Protein AF-A0A0A9XP15-F1 (afdb_monomer_lite)

Secondary structure (DSSP, 8-state):
-----TTSPP--THHHHHHHHHTS---GGGGSTTSPPPPPPPTT--TTTTT---HHHHHHHHHHHHH-HHHHHHHTSS---SSSHHHHHHHHHHH--------SSSS--------------------PPP-

pLDDT: mean 70.93, std 23.28, range [34.94, 97.62]

Sequence (131 aa):
MAEILVSRKYVQPQWIFDSFNERFQLPLEYYAPGKKLPPHLSPFVDDYATGYIPEQRKQIEQWAQKMAPHLVALSRGGVVAGSAEDAAREERRKGLGTYDVDLSESYSELSDGDGNQDTKPWTSKSRAKGR

Radius of gyration: 23.42 Å; chains: 1; bounding box: 58×63×43 Å

Foldseek 3Di:
DDDDDPVDQDFDPVQVVQCVLLVHRDDRVCGGPPHDHDDDDDSPDDCVVVVHDDPVNVVSLVCCVVPPVVCNVVVVDDDDDDDPPVVVVVVVVVPDDDPPPPPPPDDPPDDDDDDDDDDDDDDDDDDDDDD

Organism: Lygus hesperus (NCBI:txid30085)

InterPro domains:
  IPR010613 Pescadillo [PTHR12221] (5-90)
  IPR036420 BRCT domain superfamily [G3DSA:3.40.50.10190] (2-24)
  IPR036420 BRCT domain superfamily [SSF52113] (6-34)

Structure (mmCIF, N/CA/C/O backbone):
data_AF-A0A0A9XP15-F1
#
_entry.id   AF-A0A0A9XP15-F1
#
loop_
_atom_site.group_PDB
_atom_site.id
_atom_site.type_symbol
_atom_site.label_atom_id
_atom_site.label_alt_id
_atom_site.label_comp_id
_atom_site.label_asym_id
_atom_site.label_entity_id
_atom_site.label_seq_id
_atom_site.pdbx_PDB_ins_code
_atom_site.Cartn_x
_atom_site.Cartn_y
_atom_site.Cartn_z
_atom_site.occupancy
_atom_site.B_iso_or_equiv
_atom_site.auth_seq_id
_atom_site.auth_comp_id
_atom_site.auth_asym_id
_atom_site.auth_atom_id
_atom_site.pdbx_PDB_model_num
ATOM 1 N N . MET A 1 1 ? -24.821 11.989 9.286 1.00 50.03 1 MET A N 1
ATOM 2 C CA . MET A 1 1 ? -23.373 11.844 9.547 1.00 50.03 1 MET A CA 1
ATOM 3 C C . MET A 1 1 ? -23.086 10.357 9.548 1.00 50.03 1 MET A C 1
ATOM 5 O O . MET A 1 1 ? -23.782 9.652 10.262 1.00 50.03 1 MET A O 1
ATOM 9 N N . ALA A 1 2 ? -22.189 9.866 8.691 1.00 68.50 2 ALA A N 1
ATOM 10 C CA . ALA A 1 2 ? -21.847 8.446 8.691 1.00 68.50 2 ALA A CA 1
ATOM 11 C C . ALA A 1 2 ? -21.122 8.106 10.001 1.00 68.50 2 ALA A C 1
ATOM 13 O O . ALA A 1 2 ? -20.181 8.803 10.381 1.00 68.50 2 ALA A O 1
ATOM 14 N N . GLU A 1 3 ? -21.582 7.074 10.701 1.00 79.31 3 GLU A N 1
ATOM 15 C CA . GLU A 1 3 ? -20.952 6.601 11.928 1.00 79.31 3 GLU A CA 1
ATOM 16 C C . GLU A 1 3 ? -19.651 5.864 11.574 1.00 79.31 3 GLU A C 1
ATOM 18 O O . GLU A 1 3 ? -19.654 4.876 10.836 1.00 79.31 3 GLU A O 1
ATOM 23 N N . ILE A 1 4 ? -18.517 6.383 12.051 1.00 80.12 4 ILE A N 1
ATOM 24 C CA . ILE A 1 4 ? -17.213 5.737 11.883 1.00 80.12 4 ILE A CA 1
ATOM 25 C C . ILE A 1 4 ? -17.102 4.641 12.944 1.00 80.12 4 ILE A C 1
ATOM 27 O O . ILE A 1 4 ? -16.948 4.919 14.132 1.00 80.12 4 ILE A O 1
ATOM 31 N N . LEU A 1 5 ? -17.164 3.385 12.508 1.00 88.56 5 LEU A N 1
ATOM 32 C CA . LEU A 1 5 ? -17.018 2.224 13.378 1.00 88.56 5 LEU A CA 1
ATOM 33 C C . LEU A 1 5 ? -15.533 2.004 13.687 1.00 88.56 5 LEU A C 1
ATOM 35 O O . LEU A 1 5 ? -14.761 1.630 12.807 1.00 88.56 5 LEU A O 1
ATOM 39 N N . VAL A 1 6 ? -15.134 2.193 14.947 1.00 86.12 6 VAL A N 1
ATOM 40 C CA . VAL A 1 6 ? -13.727 2.123 15.402 1.00 86.12 6 VAL A CA 1
ATOM 41 C C . VAL A 1 6 ? -13.079 0.754 15.143 1.00 86.12 6 VAL A C 1
ATOM 43 O O . VAL A 1 6 ? -11.871 0.664 14.934 1.00 86.12 6 VAL A O 1
ATOM 46 N N . SER A 1 7 ? -13.876 -0.317 15.102 1.00 92.81 7 SER A N 1
ATOM 47 C CA . SER A 1 7 ? -13.408 -1.675 14.798 1.00 92.81 7 SER A CA 1
ATOM 48 C C . SER A 1 7 ? -13.037 -1.891 13.326 1.00 92.81 7 SER A C 1
ATOM 50 O O . SER A 1 7 ? -12.419 -2.904 12.999 1.00 92.81 7 SER A O 1
ATOM 52 N N . ARG A 1 8 ? -13.397 -0.967 12.426 1.00 92.50 8 ARG A N 1
ATOM 53 C CA . ARG A 1 8 ? -13.147 -1.086 10.986 1.00 92.50 8 ARG A CA 1
ATOM 54 C C . ARG A 1 8 ? -11.984 -0.204 10.553 1.00 92.50 8 ARG A C 1
ATOM 56 O O . ARG A 1 8 ? -11.835 0.939 10.981 1.00 92.50 8 ARG A O 1
ATOM 63 N N . LYS A 1 9 ? -11.176 -0.726 9.633 1.00 92.94 9 LYS A N 1
ATOM 64 C CA . LYS A 1 9 ? -10.191 0.067 8.897 1.00 92.94 9 LYS A CA 1
ATOM 65 C C . LYS A 1 9 ? -10.844 0.565 7.616 1.00 92.94 9 LYS A C 1
ATOM 67 O O . LYS A 1 9 ? -11.288 -0.229 6.794 1.00 92.94 9 LYS A O 1
ATOM 72 N N . TYR A 1 10 ? -10.916 1.881 7.473 1.00 94.44 10 TYR A N 1
ATOM 73 C CA . TYR A 1 10 ? -11.427 2.525 6.272 1.00 94.44 10 TYR A CA 1
ATOM 74 C C . TYR A 1 10 ? -10.259 2.855 5.351 1.00 94.44 10 TYR A C 1
ATOM 76 O O . TYR A 1 10 ? -9.254 3.409 5.797 1.00 94.44 10 TYR A O 1
ATOM 84 N N . VAL A 1 11 ? -10.409 2.525 4.074 1.00 96.88 11 VAL A N 1
ATOM 85 C CA . VAL A 1 11 ? -9.419 2.786 3.029 1.00 96.88 11 VAL A CA 1
ATOM 86 C C . VAL A 1 11 ? -10.093 3.357 1.794 1.00 96.88 11 VAL A C 1
ATOM 88 O O . VAL A 1 11 ? -11.280 3.138 1.553 1.00 96.88 11 VAL A O 1
ATOM 91 N N . GLN A 1 12 ? -9.324 4.093 1.006 1.00 96.81 12 GLN A N 1
ATOM 92 C CA . GLN A 1 12 ? -9.727 4.558 -0.312 1.00 96.81 12 GLN A CA 1
ATOM 93 C C . GLN A 1 12 ? -9.600 3.415 -1.342 1.00 96.81 12 GLN A C 1
ATOM 95 O O . GLN A 1 12 ? -8.692 2.589 -1.208 1.00 96.81 12 GLN A O 1
ATOM 100 N N . PRO A 1 13 ? -10.446 3.366 -2.396 1.00 97.12 13 PRO A N 1
ATOM 101 C CA . PRO A 1 13 ? -10.470 2.257 -3.361 1.00 97.12 13 PRO A CA 1
ATOM 102 C C . PRO A 1 13 ? -9.125 1.944 -4.027 1.00 97.12 13 PRO A C 1
ATOM 104 O O . PRO A 1 13 ? -8.861 0.793 -4.361 1.00 97.12 13 PRO A O 1
ATOM 107 N N . GLN A 1 14 ? -8.252 2.946 -4.179 1.00 96.94 14 GLN A N 1
ATOM 108 C CA . GLN A 1 14 ? -6.923 2.771 -4.766 1.00 96.94 14 GLN A CA 1
ATOM 109 C C . GLN A 1 14 ? -6.077 1.720 -4.030 1.00 96.94 14 GLN A C 1
ATOM 111 O O . GLN A 1 14 ? -5.328 0.994 -4.674 1.00 96.94 14 GLN A O 1
ATOM 116 N N . TRP A 1 15 ? -6.238 1.574 -2.709 1.00 97.62 15 TRP A N 1
ATOM 117 C CA . TRP A 1 15 ? -5.486 0.584 -1.930 1.00 97.62 15 TRP A CA 1
ATOM 118 C C . TRP A 1 15 ? -5.658 -0.842 -2.460 1.00 97.62 15 TRP A C 1
ATOM 120 O O . TRP A 1 15 ? -4.714 -1.630 -2.430 1.00 97.62 15 TRP A O 1
ATOM 130 N N . ILE A 1 16 ? -6.857 -1.159 -2.960 1.00 96.69 16 ILE A N 1
ATOM 131 C CA . ILE A 1 16 ? -7.192 -2.479 -3.496 1.00 96.69 16 ILE A CA 1
ATOM 132 C C . ILE A 1 16 ? -6.364 -2.746 -4.753 1.00 96.69 16 ILE A C 1
ATOM 134 O O . ILE A 1 16 ? -5.698 -3.774 -4.840 1.00 96.69 16 ILE A O 1
ATOM 138 N N . PHE A 1 17 ? -6.379 -1.811 -5.704 1.00 96.00 17 PHE A N 1
ATOM 139 C CA . PHE A 1 17 ? -5.683 -1.965 -6.981 1.00 96.00 17 PHE A CA 1
ATOM 140 C C . PHE A 1 17 ? -4.167 -1.941 -6.813 1.00 96.00 17 PHE A C 1
ATOM 142 O O . PHE A 1 17 ? -3.485 -2.789 -7.379 1.00 96.00 17 PHE A O 1
ATOM 149 N N . ASP A 1 18 ? -3.646 -1.031 -5.990 1.00 96.25 18 ASP A N 1
ATOM 150 C CA . ASP A 1 18 ? -2.210 -0.961 -5.725 1.00 96.25 18 ASP A CA 1
ATOM 151 C C . ASP A 1 18 ? -1.734 -2.258 -5.050 1.00 96.25 18 ASP A C 1
ATOM 153 O O . ASP A 1 18 ? -0.792 -2.885 -5.519 1.00 96.25 18 ASP A O 1
ATOM 157 N N . SER A 1 19 ? -2.428 -2.738 -4.011 1.00 9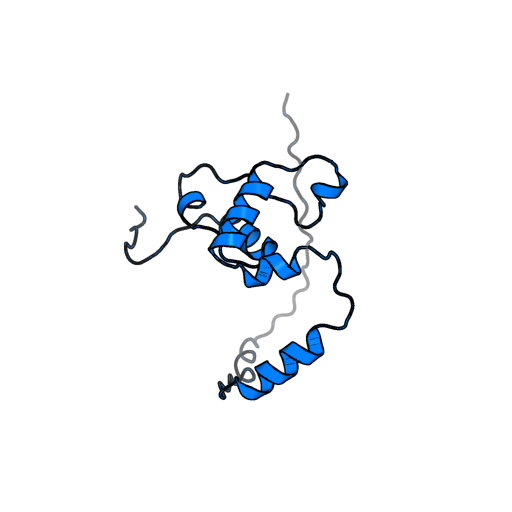6.06 19 SER A N 1
ATOM 158 C CA . SER A 1 19 ? -2.048 -3.993 -3.336 1.00 96.06 19 SER A CA 1
ATOM 159 C C . SER A 1 19 ? -2.150 -5.209 -4.260 1.00 96.06 19 SER A C 1
ATOM 161 O O . SER A 1 19 ? -1.329 -6.124 -4.186 1.00 96.06 19 SER A O 1
ATOM 163 N N . PHE A 1 20 ? -3.149 -5.228 -5.146 1.00 95.44 20 PHE A N 1
ATOM 164 C CA . PHE A 1 20 ? -3.305 -6.293 -6.132 1.00 95.44 20 PHE A CA 1
ATOM 165 C C . PHE A 1 20 ? -2.146 -6.313 -7.135 1.00 95.44 20 PHE A C 1
ATOM 167 O O . PHE A 1 20 ? -1.568 -7.373 -7.374 1.00 95.44 20 PHE A O 1
ATOM 174 N N . ASN A 1 21 ? -1.764 -5.149 -7.666 1.00 93.12 21 ASN A N 1
ATOM 175 C CA . ASN A 1 21 ? -0.656 -5.021 -8.613 1.00 93.12 21 ASN A CA 1
ATOM 176 C C . ASN A 1 21 ? 0.671 -5.495 -8.006 1.00 93.12 21 ASN A C 1
ATOM 178 O O . ASN A 1 21 ? 1.447 -6.179 -8.671 1.00 93.12 21 ASN A O 1
ATOM 182 N N . GLU A 1 22 ? 0.897 -5.193 -6.727 1.00 93.25 22 GLU A N 1
ATOM 183 C CA . GLU A 1 22 ? 2.118 -5.581 -6.014 1.00 93.25 22 GLU A CA 1
ATOM 184 C C . GLU A 1 22 ? 2.084 -7.003 -5.450 1.00 93.25 22 GLU A C 1
ATOM 186 O O . GLU A 1 22 ? 3.110 -7.532 -5.023 1.00 93.25 22 GLU A O 1
ATOM 191 N N . ARG A 1 23 ? 0.911 -7.648 -5.464 1.00 92.69 23 ARG A N 1
ATOM 192 C CA . ARG A 1 23 ? 0.674 -8.998 -4.929 1.00 92.69 23 ARG A CA 1
ATOM 193 C C . ARG A 1 23 ? 0.900 -9.114 -3.414 1.00 92.69 23 ARG A C 1
ATOM 195 O O . ARG A 1 23 ? 1.050 -10.223 -2.905 1.00 92.69 23 ARG A O 1
ATOM 202 N N . PHE A 1 24 ? 0.878 -7.998 -2.678 1.00 95.19 24 PHE A N 1
ATOM 203 C CA . PHE A 1 24 ? 0.888 -7.973 -1.211 1.00 95.19 24 PHE A CA 1
ATOM 204 C C . PHE A 1 24 ? 0.103 -6.786 -0.647 1.00 95.19 24 PHE A C 1
ATOM 206 O O . PHE A 1 24 ? -0.144 -5.797 -1.330 1.00 95.19 24 PHE A O 1
ATOM 213 N N . GLN A 1 25 ? -0.295 -6.881 0.623 1.00 96.56 25 GLN A N 1
ATOM 214 C CA . GLN A 1 25 ? -1.053 -5.825 1.298 1.00 96.56 25 GLN A CA 1
ATOM 215 C C . GLN A 1 25 ? -0.159 -4.621 1.613 1.00 96.56 25 GLN A C 1
ATOM 217 O O . GLN A 1 25 ? 0.746 -4.712 2.447 1.00 96.56 25 GLN A O 1
ATOM 222 N N . LEU A 1 26 ? -0.444 -3.482 0.981 1.00 96.69 26 LEU A N 1
ATOM 223 C CA . LEU A 1 26 ? 0.267 -2.231 1.247 1.00 96.69 26 LEU A CA 1
ATOM 224 C C . LEU A 1 26 ? -0.156 -1.614 2.593 1.00 96.69 26 LEU A C 1
ATOM 226 O O . LEU A 1 26 ? -1.269 -1.870 3.066 1.00 96.69 26 LEU A O 1
ATOM 230 N N . PRO A 1 27 ? 0.675 -0.761 3.223 1.00 96.88 27 PRO A N 1
ATOM 231 C CA . PRO A 1 27 ? 0.324 -0.147 4.501 1.00 96.88 27 PRO A CA 1
ATOM 232 C C . PRO A 1 27 ? -0.911 0.762 4.395 1.00 96.88 27 PRO A C 1
ATOM 234 O O . PRO A 1 27 ? -0.943 1.715 3.618 1.00 96.88 27 PRO A O 1
ATOM 237 N N . LEU A 1 28 ? -1.924 0.490 5.222 1.00 96.38 28 LEU A N 1
ATOM 238 C CA . LEU A 1 28 ? -3.239 1.150 5.178 1.00 96.38 28 LEU A CA 1
ATOM 239 C C . LEU A 1 28 ? -3.179 2.663 5.458 1.00 96.38 28 LEU A C 1
ATOM 241 O O . LEU A 1 28 ? -4.023 3.420 4.986 1.00 96.38 28 LEU A O 1
ATOM 245 N N . GLU A 1 29 ? -2.188 3.110 6.230 1.00 94.94 29 GLU A N 1
ATOM 246 C CA . GLU A 1 29 ? -2.046 4.489 6.720 1.00 94.94 29 GLU A CA 1
ATOM 247 C C . GLU A 1 29 ? -1.969 5.528 5.592 1.00 94.94 29 GLU A C 1
ATOM 249 O O . GLU A 1 29 ? -2.484 6.640 5.739 1.00 94.94 29 GLU A O 1
ATOM 254 N N . TYR A 1 30 ? -1.387 5.155 4.450 1.00 96.19 30 TYR A N 1
ATOM 255 C CA . TYR A 1 30 ? -1.264 6.017 3.268 1.00 96.19 30 TYR A CA 1
ATOM 256 C C . TYR A 1 30 ? -2.558 6.118 2.456 1.00 96.19 30 TYR A C 1
ATOM 258 O O . TYR A 1 30 ? -2.708 7.020 1.635 1.00 96.19 30 TYR A O 1
ATOM 266 N N . TYR A 1 31 ? -3.509 5.222 2.715 1.00 97.25 31 TYR A N 1
ATOM 267 C CA . TYR A 1 31 ? -4.757 5.096 1.969 1.00 97.25 31 TYR A CA 1
ATOM 268 C C . TYR A 1 31 ? -5.990 5.414 2.817 1.00 97.25 31 TYR A C 1
ATOM 270 O O . TYR A 1 31 ? -7.116 5.237 2.353 1.00 97.25 31 TYR A O 1
ATOM 278 N N . ALA A 1 32 ? -5.810 5.901 4.047 1.00 95.94 32 ALA A N 1
ATOM 279 C CA . ALA A 1 32 ? -6.915 6.324 4.898 1.00 95.94 32 ALA A CA 1
ATOM 280 C C . ALA A 1 32 ? -7.726 7.468 4.243 1.00 95.94 32 ALA A C 1
ATOM 282 O O . ALA A 1 32 ? -7.165 8.266 3.480 1.00 95.94 32 ALA A O 1
ATOM 283 N N . PRO A 1 33 ? -9.036 7.593 4.528 1.00 94.88 33 PRO A N 1
ATOM 284 C CA . PRO A 1 33 ? -9.847 8.707 4.044 1.00 94.88 33 PRO A CA 1
ATOM 285 C C . PRO A 1 33 ? -9.215 10.071 4.360 1.00 94.88 33 PRO A C 1
ATOM 287 O O . PRO A 1 33 ? -8.707 10.293 5.458 1.00 94.88 33 PRO A O 1
ATOM 290 N N . GLY A 1 34 ? -9.234 10.988 3.390 1.00 93.38 34 GLY A N 1
ATOM 291 C CA . GLY A 1 34 ? -8.672 12.337 3.536 1.00 93.38 34 GLY A CA 1
ATOM 292 C C . GLY A 1 34 ? -7.144 12.429 3.430 1.00 93.38 34 GLY A C 1
ATOM 293 O O . GLY A 1 34 ? -6.605 13.535 3.435 1.00 93.38 34 GLY A O 1
ATOM 294 N N . LYS A 1 35 ? -6.423 11.307 3.298 1.00 94.56 35 LYS A N 1
ATOM 295 C CA . LYS A 1 35 ? -4.989 11.326 2.979 1.00 94.56 35 LYS A CA 1
ATOM 296 C C . LYS A 1 35 ? -4.761 11.568 1.491 1.00 94.56 35 LYS A C 1
ATOM 298 O O . LYS A 1 35 ? -5.519 11.092 0.645 1.00 94.56 35 LYS A O 1
ATOM 303 N N . LYS A 1 36 ? -3.668 12.275 1.182 1.00 96.12 36 LYS A N 1
ATOM 304 C CA . LYS A 1 36 ? -3.138 12.354 -0.181 1.00 96.12 36 LYS A CA 1
ATOM 305 C C . LYS A 1 36 ? -2.649 10.964 -0.580 1.00 96.12 36 LYS A C 1
ATOM 307 O O . LYS A 1 36 ? -1.757 10.428 0.072 1.00 96.12 36 LYS A O 1
ATOM 312 N N . LEU A 1 37 ? -3.247 10.416 -1.633 1.00 95.94 37 LEU A N 1
ATOM 313 C CA . LEU A 1 37 ? -2.930 9.081 -2.117 1.00 95.94 37 LEU A CA 1
ATOM 314 C C . LEU A 1 37 ? -1.521 9.021 -2.725 1.00 95.94 37 LEU A C 1
ATOM 316 O O . LEU A 1 37 ? -1.082 10.004 -3.339 1.00 95.94 37 LEU A O 1
ATOM 320 N N . PRO A 1 38 ? -0.819 7.886 -2.574 1.00 95.56 38 PRO A N 1
ATOM 321 C CA . PRO A 1 38 ? 0.412 7.636 -3.307 1.00 95.56 38 PRO A CA 1
ATOM 322 C C . PRO A 1 38 ? 0.179 7.663 -4.830 1.00 95.56 38 PRO A C 1
ATOM 324 O O . PRO A 1 38 ? -0.913 7.308 -5.283 1.00 95.56 38 PRO A O 1
ATOM 327 N N . PRO A 1 39 ? 1.170 8.066 -5.645 1.00 94.50 39 PRO A N 1
ATOM 328 C CA . PRO A 1 39 ? 1.078 7.949 -7.099 1.00 94.50 39 PRO A CA 1
ATOM 329 C C . PRO A 1 39 ? 0.870 6.488 -7.519 1.00 94.50 39 PRO A C 1
ATOM 331 O O . PRO A 1 39 ? 1.604 5.616 -7.070 1.00 94.50 39 PRO A O 1
ATOM 334 N N . HIS A 1 40 ? -0.109 6.211 -8.378 1.00 91.44 40 HIS A N 1
ATOM 335 C CA . HIS A 1 40 ? -0.336 4.854 -8.876 1.00 91.44 40 HIS A CA 1
ATOM 336 C C . HIS A 1 40 ? 0.773 4.434 -9.849 1.00 91.44 40 HIS A C 1
ATOM 338 O O . HIS A 1 40 ? 1.157 5.215 -10.724 1.00 91.44 40 HIS A O 1
ATOM 344 N N . LEU A 1 41 ? 1.240 3.192 -9.726 1.00 92.19 41 LEU A N 1
ATOM 345 C CA . LEU A 1 41 ? 2.152 2.574 -10.684 1.00 92.19 41 LEU A CA 1
ATOM 346 C C . LEU A 1 41 ? 1.360 1.650 -11.605 1.00 92.19 41 LEU A C 1
ATOM 348 O O . LEU A 1 41 ? 0.632 0.770 -11.143 1.00 92.19 41 LEU A O 1
ATOM 352 N N . SER A 1 42 ? 1.491 1.870 -12.913 1.00 89.06 42 SER A N 1
ATOM 353 C CA . SER A 1 42 ? 0.820 1.035 -13.903 1.00 89.06 42 SER A CA 1
ATOM 354 C C . SER A 1 42 ? 1.459 -0.353 -13.927 1.00 89.06 42 SER A C 1
ATOM 356 O O . SER A 1 42 ? 2.678 -0.444 -14.049 1.00 89.06 42 SER A O 1
ATOM 358 N N . PRO A 1 43 ? 0.670 -1.439 -13.920 1.00 87.94 43 PRO A N 1
ATOM 359 C CA . PRO A 1 43 ? 1.216 -2.790 -14.029 1.00 87.94 43 PRO A CA 1
ATOM 360 C C . PRO A 1 43 ? 1.756 -3.105 -15.435 1.00 87.94 43 PRO A C 1
ATOM 362 O O . PRO A 1 43 ? 2.329 -4.168 -15.650 1.00 87.94 43 PRO A O 1
ATOM 365 N N . PHE A 1 44 ? 1.542 -2.213 -16.407 1.00 89.56 44 PHE A N 1
ATOM 366 C CA . PHE A 1 44 ? 1.929 -2.406 -17.806 1.00 89.56 44 PHE A CA 1
ATOM 367 C C . PHE A 1 44 ? 3.211 -1.658 -18.187 1.00 89.56 44 PHE A C 1
ATOM 369 O O . PHE A 1 44 ? 3.672 -1.784 -19.320 1.00 89.56 44 PHE A O 1
ATOM 376 N N . VAL A 1 45 ? 3.765 -0.857 -17.274 1.00 87.44 45 VAL A N 1
ATOM 377 C CA . VAL A 1 45 ? 4.991 -0.086 -17.496 1.00 87.44 45 VAL A CA 1
ATOM 378 C C . VAL A 1 45 ? 6.122 -0.729 -16.710 1.00 87.44 45 VAL A C 1
ATOM 380 O O . VAL A 1 45 ? 5.987 -0.989 -15.518 1.00 87.44 45 VAL A O 1
ATOM 383 N N . ASP A 1 46 ? 7.243 -0.967 -17.384 1.00 86.88 46 ASP A N 1
ATOM 384 C CA . ASP A 1 46 ? 8.484 -1.357 -16.727 1.00 86.88 46 ASP A CA 1
ATOM 385 C C . ASP A 1 46 ? 9.322 -0.104 -16.436 1.00 86.88 46 ASP A C 1
ATOM 387 O O . ASP A 1 46 ? 9.987 0.447 -17.317 1.00 86.88 46 ASP A O 1
ATOM 391 N N . ASP A 1 47 ? 9.279 0.344 -15.182 1.00 86.00 47 ASP A N 1
ATOM 392 C CA . ASP A 1 47 ? 10.028 1.506 -14.696 1.00 86.00 47 ASP A CA 1
ATOM 393 C C . ASP A 1 47 ? 11.539 1.384 -14.986 1.00 86.00 47 ASP A C 1
ATOM 395 O O . ASP A 1 47 ? 12.197 2.367 -15.335 1.00 86.00 47 ASP A O 1
ATOM 399 N N . TYR A 1 48 ? 12.096 0.169 -14.932 1.00 83.69 48 TYR A N 1
ATOM 400 C CA . TYR A 1 48 ? 13.515 -0.074 -15.190 1.00 83.69 48 TYR A CA 1
ATOM 401 C C . TYR A 1 48 ? 13.853 0.040 -16.677 1.00 83.69 48 TYR A C 1
ATOM 403 O O . TYR A 1 48 ? 14.887 0.611 -17.029 1.00 83.69 48 TYR A O 1
ATOM 411 N N . ALA A 1 49 ? 12.966 -0.435 -17.555 1.00 87.00 49 ALA A N 1
ATOM 412 C CA . ALA A 1 49 ? 13.139 -0.314 -19.002 1.00 87.00 49 ALA A CA 1
ATOM 413 C C . ALA A 1 49 ? 13.018 1.138 -19.494 1.00 87.00 49 ALA A C 1
ATOM 415 O O . ALA A 1 49 ? 13.672 1.519 -20.464 1.00 87.00 49 ALA A O 1
ATOM 416 N N . THR A 1 50 ? 12.210 1.965 -18.822 1.00 83.19 50 THR A N 1
ATOM 417 C CA . THR A 1 50 ? 12.064 3.391 -19.176 1.00 83.19 50 THR A CA 1
ATOM 418 C C . THR A 1 50 ? 13.250 4.258 -18.740 1.00 83.19 50 THR A C 1
ATOM 420 O O . THR A 1 50 ? 13.366 5.402 -19.181 1.00 83.19 50 THR A O 1
ATOM 423 N N . GLY A 1 51 ? 14.137 3.740 -17.883 1.00 87.38 51 GLY A N 1
ATOM 424 C CA . GLY A 1 51 ? 15.279 4.480 -17.339 1.00 87.38 51 GLY A CA 1
ATOM 425 C C . GLY A 1 51 ? 14.915 5.498 -16.251 1.00 87.38 51 GLY A C 1
ATOM 426 O O . GLY A 1 51 ? 15.789 6.229 -15.783 1.00 87.38 51 GLY A O 1
ATOM 427 N N . TYR A 1 52 ? 13.653 5.545 -15.821 1.00 88.88 52 TYR A N 1
ATOM 428 C CA . TYR A 1 52 ? 13.190 6.382 -14.720 1.00 88.88 52 TYR A CA 1
ATOM 429 C C . TYR A 1 52 ? 12.437 5.533 -13.699 1.00 88.88 52 TYR A C 1
ATOM 431 O O . TYR A 1 52 ? 11.389 4.978 -13.998 1.00 88.88 52 TYR A O 1
ATOM 439 N N . ILE A 1 53 ? 12.954 5.486 -12.468 1.00 91.44 53 ILE A N 1
ATOM 440 C CA . ILE A 1 53 ? 12.328 4.761 -11.358 1.00 91.44 53 ILE A CA 1
ATOM 441 C C . ILE A 1 53 ? 11.573 5.766 -10.476 1.00 91.44 53 ILE A C 1
ATOM 443 O O . ILE A 1 53 ? 12.224 6.565 -9.785 1.00 91.44 53 ILE A O 1
ATOM 447 N N . PRO A 1 54 ? 10.226 5.735 -10.451 1.00 93.00 54 PRO A N 1
ATOM 448 C CA . PRO A 1 54 ? 9.432 6.604 -9.592 1.00 93.00 54 PRO A CA 1
ATOM 449 C C . PRO A 1 54 ? 9.741 6.376 -8.108 1.00 93.00 54 PRO A C 1
ATOM 451 O O . PRO A 1 54 ? 10.018 5.260 -7.675 1.00 93.00 54 PRO A O 1
ATOM 454 N N . GLU A 1 55 ? 9.621 7.417 -7.282 1.00 94.00 55 GLU A N 1
ATOM 455 C CA . GLU A 1 55 ? 9.897 7.293 -5.841 1.00 94.00 55 GLU A CA 1
ATOM 456 C C . GLU A 1 55 ? 8.959 6.289 -5.152 1.00 94.00 55 GLU A C 1
ATOM 458 O O . GLU A 1 55 ? 9.376 5.520 -4.286 1.00 94.00 55 GLU A O 1
ATOM 463 N N . GLN A 1 56 ? 7.711 6.215 -5.620 1.00 94.44 56 GLN A N 1
ATOM 464 C CA . GLN A 1 56 ? 6.750 5.226 -5.144 1.00 94.44 56 GLN A CA 1
ATOM 465 C C . GLN A 1 56 ? 7.232 3.786 -5.369 1.00 94.44 56 GLN A C 1
ATOM 467 O O . GLN A 1 56 ? 7.000 2.929 -4.515 1.00 94.44 56 GLN A O 1
ATOM 472 N N . ARG A 1 57 ? 7.926 3.509 -6.484 1.00 94.38 57 ARG A N 1
ATOM 473 C CA . ARG A 1 57 ? 8.430 2.165 -6.791 1.00 94.38 57 ARG A CA 1
ATOM 474 C C . ARG A 1 57 ? 9.413 1.712 -5.718 1.00 94.38 57 ARG A C 1
ATOM 476 O O . ARG A 1 57 ? 9.234 0.632 -5.160 1.00 94.38 57 ARG A O 1
ATOM 483 N N . LYS A 1 58 ? 10.355 2.587 -5.356 1.00 94.00 58 LYS A N 1
ATOM 484 C CA . LYS A 1 58 ? 11.350 2.349 -4.298 1.00 94.00 58 LYS A CA 1
ATOM 485 C C . LYS A 1 58 ? 10.696 2.133 -2.936 1.00 94.00 58 LYS A C 1
ATOM 487 O O . LYS A 1 58 ? 11.115 1.268 -2.171 1.00 94.00 58 LYS A O 1
ATOM 492 N N . GLN A 1 59 ? 9.668 2.918 -2.618 1.00 95.06 59 GLN A N 1
ATOM 493 C CA . GLN A 1 59 ? 8.973 2.803 -1.339 1.00 95.06 59 GLN A CA 1
ATOM 494 C C . GLN A 1 59 ? 8.228 1.468 -1.209 1.00 95.06 59 GLN A C 1
ATOM 496 O O . GLN A 1 59 ? 8.301 0.821 -0.163 1.00 95.06 59 GLN A O 1
ATOM 501 N N . ILE A 1 60 ? 7.580 1.017 -2.284 1.00 94.38 60 ILE A N 1
ATOM 502 C CA . ILE A 1 60 ? 6.931 -0.295 -2.320 1.00 94.38 60 ILE A CA 1
ATOM 503 C C . ILE A 1 60 ? 7.956 -1.421 -2.167 1.00 94.38 60 ILE A C 1
ATOM 505 O O . ILE A 1 60 ? 7.718 -2.337 -1.386 1.00 94.38 60 ILE A O 1
ATOM 509 N N . GLU A 1 61 ? 9.111 -1.343 -2.829 1.00 93.00 61 GLU A N 1
ATOM 510 C CA . GLU A 1 61 ? 10.180 -2.341 -2.677 1.00 93.00 61 GLU A CA 1
ATOM 511 C C . GLU A 1 61 ? 10.690 -2.430 -1.233 1.00 93.00 61 GLU A C 1
ATOM 513 O O . GLU A 1 61 ? 10.887 -3.525 -0.701 1.00 93.00 61 GLU A O 1
ATOM 518 N N . GLN A 1 62 ? 10.835 -1.291 -0.551 1.00 94.50 62 GLN A N 1
ATOM 519 C CA . GLN A 1 62 ? 11.196 -1.265 0.869 1.00 94.50 62 GLN A CA 1
ATOM 520 C C . GLN A 1 62 ? 10.128 -1.919 1.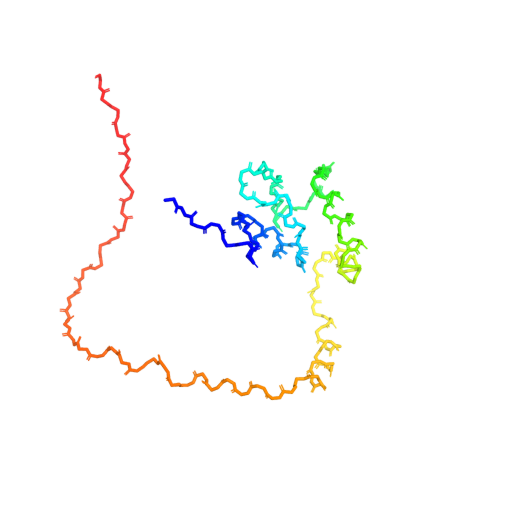753 1.00 94.50 62 GLN A C 1
ATOM 522 O O . GLN A 1 62 ? 10.467 -2.614 2.715 1.00 94.50 62 GLN A O 1
ATOM 527 N N . TRP A 1 63 ? 8.843 -1.700 1.463 1.00 95.19 63 TRP A N 1
ATOM 528 C CA . TRP A 1 63 ? 7.758 -2.372 2.178 1.00 95.19 63 TRP A CA 1
ATOM 529 C C . TRP A 1 63 ? 7.728 -3.866 1.884 1.00 95.19 63 TRP A C 1
ATOM 531 O O . TRP A 1 63 ? 7.629 -4.652 2.822 1.00 95.19 63 TRP A O 1
ATOM 541 N N . ALA A 1 64 ? 7.899 -4.268 0.627 1.00 93.56 64 ALA A N 1
ATOM 542 C CA . ALA A 1 64 ? 7.958 -5.666 0.230 1.00 93.56 64 ALA A CA 1
ATOM 543 C C . ALA A 1 64 ? 9.104 -6.391 0.949 1.00 93.56 64 ALA A C 1
ATOM 545 O O . ALA A 1 64 ? 8.891 -7.457 1.522 1.00 93.56 64 ALA A O 1
ATOM 546 N N . GLN A 1 65 ? 10.285 -5.773 1.043 1.00 92.31 65 GLN A N 1
ATOM 547 C CA . GLN A 1 65 ? 11.426 -6.338 1.768 1.00 92.31 65 GLN A CA 1
ATOM 548 C C . GLN A 1 65 ? 11.127 -6.575 3.258 1.00 92.31 65 GLN A C 1
ATOM 550 O O . GLN A 1 65 ? 11.612 -7.546 3.836 1.00 92.31 65 GLN A O 1
ATOM 555 N N . LYS A 1 66 ? 10.342 -5.691 3.886 1.00 93.00 66 LYS A N 1
ATOM 556 C CA . LYS A 1 66 ? 9.997 -5.771 5.315 1.00 93.00 66 LYS A CA 1
ATOM 557 C C . LYS A 1 66 ? 8.812 -6.698 5.596 1.00 93.00 66 LYS A C 1
ATOM 559 O O . LYS A 1 66 ? 8.808 -7.374 6.617 1.00 93.00 66 LYS A O 1
ATOM 564 N N . MET A 1 67 ? 7.801 -6.694 4.729 1.00 92.12 67 MET A N 1
ATOM 565 C CA . MET A 1 67 ? 6.484 -7.292 4.986 1.00 92.12 67 MET A CA 1
ATOM 566 C C . MET A 1 67 ? 6.236 -8.574 4.188 1.00 92.12 67 MET A C 1
ATOM 568 O O . MET A 1 67 ? 5.515 -9.453 4.652 1.00 92.12 67 MET A O 1
ATOM 572 N N . ALA A 1 68 ? 6.823 -8.697 2.998 1.00 91.00 68 ALA A N 1
ATOM 573 C CA . ALA A 1 68 ? 6.624 -9.822 2.088 1.00 91.00 68 ALA A CA 1
ATOM 574 C C . ALA A 1 68 ? 7.946 -10.262 1.419 1.00 91.00 68 ALA A C 1
ATOM 576 O O . ALA A 1 68 ? 8.031 -10.320 0.190 1.00 91.00 68 ALA A O 1
ATOM 577 N N . PRO A 1 69 ? 8.989 -10.615 2.200 1.00 86.69 69 PRO A N 1
ATOM 578 C CA . PRO A 1 69 ? 10.319 -10.913 1.657 1.00 86.69 69 PRO A CA 1
ATOM 579 C C . PRO A 1 69 ? 10.318 -12.084 0.662 1.00 86.69 69 PRO A C 1
ATOM 581 O O . PRO A 1 69 ? 11.135 -12.123 -0.254 1.00 86.69 69 PRO A O 1
ATOM 584 N N . HIS A 1 70 ? 9.366 -13.013 0.795 1.00 84.06 70 HIS A N 1
ATOM 585 C CA . HIS A 1 70 ? 9.200 -14.142 -0.120 1.00 84.06 70 HIS A CA 1
ATOM 586 C C . HIS A 1 70 ? 8.785 -13.725 -1.545 1.00 84.06 70 HIS A C 1
ATOM 588 O O . HIS A 1 70 ? 9.103 -14.432 -2.496 1.00 84.06 70 HIS A O 1
ATOM 594 N N . LEU A 1 71 ? 8.119 -12.575 -1.718 1.00 78.12 71 LEU A N 1
ATOM 595 C CA . LEU A 1 71 ? 7.693 -12.077 -3.034 1.00 78.12 71 LEU A CA 1
ATOM 596 C C . LEU A 1 71 ? 8.785 -11.276 -3.744 1.00 78.12 71 LEU A C 1
ATOM 598 O O . LEU A 1 71 ? 8.851 -11.282 -4.971 1.00 78.12 71 LEU A O 1
ATOM 602 N N . VAL A 1 72 ? 9.683 -10.638 -2.990 1.00 68.81 72 VAL A N 1
ATOM 603 C CA . VAL A 1 72 ? 10.818 -9.878 -3.547 1.00 68.81 72 VAL A CA 1
ATOM 604 C C . VAL A 1 72 ? 11.753 -10.783 -4.356 1.00 68.81 72 VAL A C 1
ATOM 606 O O . VAL A 1 72 ? 12.317 -10.361 -5.364 1.00 68.81 72 VAL A O 1
ATOM 609 N N . ALA A 1 73 ? 11.875 -12.056 -3.969 1.00 59.19 73 ALA A N 1
ATOM 610 C CA . ALA A 1 73 ? 12.637 -13.046 -4.727 1.00 59.19 73 ALA A CA 1
ATOM 611 C C . ALA A 1 73 ? 12.020 -13.354 -6.108 1.00 59.19 73 ALA A C 1
ATOM 613 O O . ALA A 1 73 ? 12.751 -13.680 -7.040 1.00 59.19 73 ALA A O 1
ATOM 614 N N . LEU A 1 74 ? 10.696 -13.215 -6.250 1.00 55.06 74 LEU A N 1
ATOM 615 C CA . LEU A 1 74 ? 9.956 -13.491 -7.486 1.00 55.06 74 LEU A CA 1
ATOM 616 C C . LEU A 1 74 ? 9.904 -12.282 -8.432 1.00 55.06 74 LEU A C 1
ATOM 618 O O . LEU A 1 74 ? 9.816 -12.468 -9.642 1.00 55.06 74 LEU A O 1
ATOM 622 N N . SER A 1 75 ? 9.969 -11.047 -7.919 1.00 52.44 75 SER A N 1
ATOM 623 C CA . SER A 1 75 ? 9.803 -9.843 -8.753 1.00 52.44 75 SER A CA 1
ATOM 624 C C . SER A 1 75 ? 11.026 -9.498 -9.615 1.00 52.44 75 SER A C 1
ATOM 626 O O . SER A 1 75 ? 10.919 -8.662 -10.506 1.00 52.44 75 SER A O 1
ATOM 628 N N . ARG A 1 76 ? 12.183 -10.140 -9.391 1.00 49.50 76 ARG A N 1
ATOM 629 C CA . ARG A 1 76 ? 13.407 -9.934 -10.194 1.00 49.50 76 ARG A CA 1
ATOM 630 C C . ARG A 1 76 ? 13.397 -10.650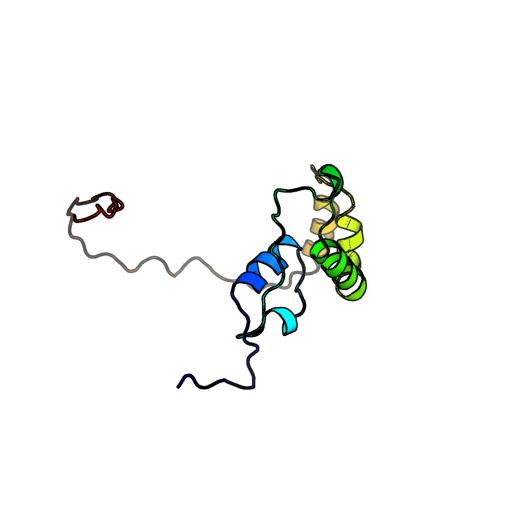 -11.552 1.00 49.50 76 ARG A C 1
ATOM 632 O O . ARG A 1 76 ? 14.351 -10.505 -12.308 1.00 49.50 76 ARG A O 1
ATOM 639 N N . GLY A 1 77 ? 12.348 -11.411 -11.864 1.00 36.81 77 GLY A N 1
ATOM 640 C CA . GLY A 1 77 ? 12.190 -12.108 -13.138 1.00 36.81 77 GLY A CA 1
ATOM 641 C C . GLY A 1 77 ? 10.853 -11.771 -13.782 1.00 36.81 77 GLY A C 1
ATOM 642 O O . GLY A 1 77 ? 9.828 -12.355 -13.433 1.00 36.81 77 GLY A O 1
ATOM 643 N N . GLY A 1 78 ? 10.859 -10.840 -14.737 1.00 39.72 78 GLY A N 1
ATOM 644 C CA . GLY A 1 78 ? 9.764 -10.716 -15.694 1.00 39.72 78 GLY A CA 1
ATOM 645 C C . GLY A 1 78 ? 9.525 -12.059 -16.398 1.00 39.72 78 GLY A C 1
ATOM 646 O O . GLY A 1 78 ? 10.478 -12.755 -16.729 1.00 39.72 78 GLY A O 1
ATOM 647 N N . VAL A 1 79 ? 8.244 -12.395 -16.589 1.00 38.94 79 VAL A N 1
ATOM 648 C CA . VAL A 1 79 ? 7.684 -13.607 -17.225 1.00 38.94 79 VAL A CA 1
ATOM 649 C C . VAL A 1 79 ? 8.123 -14.965 -16.644 1.00 38.94 79 VAL A C 1
ATOM 651 O O . VAL A 1 79 ? 9.128 -15.546 -17.034 1.00 38.94 79 VAL A O 1
ATOM 654 N N . VAL A 1 80 ? 7.273 -15.568 -15.801 1.00 36.94 80 VAL A N 1
ATOM 655 C CA . VAL A 1 80 ? 7.295 -17.028 -15.587 1.00 36.94 80 VAL A CA 1
ATOM 656 C C . VAL A 1 80 ? 6.376 -17.665 -16.627 1.00 36.94 80 VAL A C 1
ATOM 658 O O . VAL A 1 80 ? 5.171 -17.789 -16.421 1.00 36.94 80 VAL A O 1
ATOM 661 N N . ALA A 1 81 ? 6.942 -18.041 -17.771 1.00 39.91 81 ALA A N 1
ATOM 662 C CA . ALA A 1 81 ? 6.362 -19.098 -18.586 1.00 39.91 81 ALA A CA 1
ATOM 663 C C . ALA A 1 81 ? 6.756 -20.438 -17.940 1.00 39.91 81 ALA A C 1
ATOM 665 O O . ALA A 1 81 ? 7.934 -20.776 -17.905 1.00 39.91 81 ALA A O 1
ATOM 666 N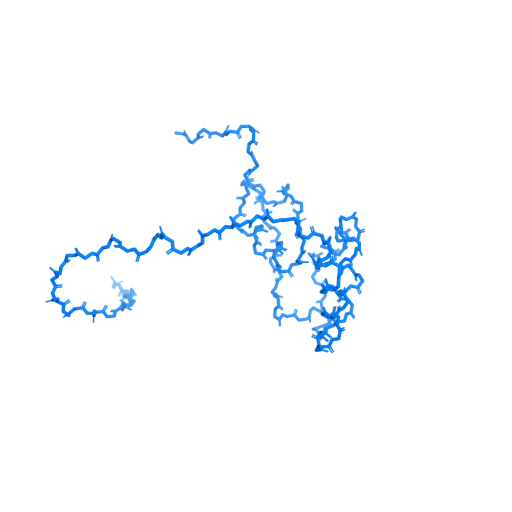 N . GLY A 1 82 ? 5.767 -21.137 -17.371 1.00 40.53 82 GLY A N 1
ATOM 667 C CA . GLY A 1 82 ? 5.757 -22.576 -17.076 1.00 40.53 82 GLY A CA 1
ATOM 668 C C . GLY A 1 82 ? 7.015 -23.194 -16.454 1.00 40.53 82 GLY A C 1
ATOM 669 O O . GLY A 1 82 ? 7.837 -23.747 -17.171 1.00 40.53 82 GLY A O 1
ATOM 670 N N . SER A 1 83 ? 7.118 -23.188 -15.120 1.00 42.59 83 SER A N 1
ATOM 671 C CA . SER A 1 83 ? 7.925 -24.191 -14.385 1.00 42.59 83 SER A CA 1
ATOM 672 C C . SER A 1 83 ? 7.668 -24.189 -12.870 1.00 42.59 83 SER A C 1
ATOM 674 O O . SER A 1 83 ? 7.940 -25.185 -12.209 1.00 42.59 83 SER A O 1
ATOM 676 N N . ALA A 1 84 ? 7.159 -23.093 -12.292 1.00 47.75 84 ALA A N 1
ATOM 677 C CA . ALA A 1 84 ? 6.950 -22.973 -10.841 1.00 47.75 84 ALA A CA 1
ATOM 678 C C . ALA A 1 84 ? 5.622 -23.580 -10.339 1.00 47.75 84 ALA A C 1
ATOM 680 O O . ALA A 1 84 ? 5.420 -23.715 -9.131 1.00 47.75 84 ALA A O 1
ATOM 681 N N . GLU A 1 85 ? 4.713 -23.943 -11.247 1.00 47.97 85 GLU A N 1
ATOM 682 C CA . GLU A 1 85 ? 3.376 -24.431 -10.890 1.00 47.97 85 GLU A CA 1
ATOM 683 C C . GLU A 1 85 ? 3.407 -25.844 -10.283 1.00 47.97 85 GLU A C 1
ATOM 685 O O . GLU A 1 85 ? 2.612 -26.142 -9.392 1.00 47.97 85 GLU A O 1
ATOM 690 N N . ASP A 1 86 ? 4.374 -26.681 -10.673 1.00 40.16 86 ASP A N 1
ATOM 691 C CA . ASP A 1 86 ? 4.446 -28.079 -10.231 1.00 40.16 86 ASP A CA 1
ATOM 692 C C . ASP A 1 86 ? 4.817 -28.218 -8.745 1.00 40.16 86 ASP A C 1
ATOM 694 O O . ASP A 1 86 ? 4.218 -29.017 -8.023 1.00 40.16 86 ASP A O 1
ATOM 698 N N . ALA A 1 87 ? 5.729 -27.380 -8.242 1.00 52.31 87 ALA A N 1
ATOM 699 C CA . ALA A 1 87 ? 6.150 -27.418 -6.839 1.00 52.31 87 ALA A CA 1
ATOM 700 C C . ALA A 1 87 ? 5.078 -26.859 -5.883 1.00 52.31 87 ALA A C 1
ATOM 702 O O . ALA A 1 87 ? 4.864 -27.392 -4.794 1.00 52.31 87 ALA A O 1
ATOM 703 N N . ALA A 1 88 ? 4.354 -25.813 -6.297 1.00 55.16 88 ALA A N 1
ATOM 704 C CA . ALA A 1 88 ? 3.277 -25.225 -5.494 1.00 55.16 88 ALA A CA 1
ATOM 705 C C . ALA A 1 88 ? 2.027 -26.128 -5.428 1.00 55.16 88 ALA A C 1
ATOM 707 O O . ALA A 1 88 ? 1.269 -26.086 -4.452 1.00 55.16 88 ALA A O 1
ATOM 708 N N . ARG A 1 89 ? 1.813 -26.963 -6.454 1.00 53.62 89 ARG A N 1
ATOM 709 C CA . ARG A 1 89 ? 0.691 -27.909 -6.540 1.00 53.62 89 ARG A CA 1
ATOM 710 C C . ARG A 1 89 ? 0.843 -29.091 -5.576 1.00 53.62 89 ARG A C 1
ATOM 712 O O . ARG A 1 89 ? -0.155 -29.531 -5.004 1.00 53.62 89 ARG A O 1
ATOM 719 N N . GLU A 1 90 ? 2.070 -29.558 -5.348 1.00 51.59 90 GLU A N 1
ATOM 720 C CA . GLU A 1 90 ? 2.395 -30.641 -4.404 1.00 51.59 90 GLU A CA 1
ATOM 721 C C . GLU A 1 90 ? 2.074 -30.253 -2.947 1.00 51.59 90 GLU A C 1
ATOM 723 O O . GLU A 1 90 ? 1.489 -31.047 -2.207 1.00 51.59 90 GLU A O 1
ATOM 728 N N . GLU A 1 91 ? 2.383 -29.014 -2.554 1.00 53.78 91 GLU A N 1
ATOM 729 C CA . GLU A 1 91 ? 2.143 -28.497 -1.197 1.00 53.78 91 GLU A CA 1
ATOM 730 C C . GLU A 1 91 ? 0.669 -28.127 -0.958 1.00 53.78 91 GLU A C 1
ATOM 732 O O . GLU A 1 91 ? 0.105 -28.450 0.089 1.00 53.78 91 GLU A O 1
ATOM 737 N N . ARG A 1 92 ? -0.025 -27.554 -1.956 1.00 57.00 92 ARG A N 1
ATOM 738 C CA . ARG A 1 92 ? -1.480 -27.304 -1.873 1.00 57.00 92 ARG A CA 1
ATOM 739 C C . ARG A 1 92 ? -2.298 -28.588 -1.726 1.00 57.00 92 ARG A C 1
ATOM 741 O O . ARG A 1 92 ? -3.309 -28.578 -1.028 1.00 57.00 92 ARG A O 1
ATOM 748 N N . ARG A 1 93 ? -1.853 -29.693 -2.337 1.00 53.34 93 ARG A N 1
ATOM 749 C CA . ARG A 1 93 ? -2.502 -31.011 -2.228 1.00 53.34 93 ARG A CA 1
ATOM 750 C C . ARG A 1 93 ? -2.453 -31.582 -0.809 1.00 53.34 93 ARG A C 1
ATOM 752 O O . ARG A 1 93 ? -3.336 -32.347 -0.441 1.00 53.34 93 ARG A O 1
ATOM 759 N N . LYS A 1 94 ? -1.441 -31.218 -0.017 1.00 57.47 94 LYS A N 1
ATOM 760 C CA . LYS A 1 94 ? -1.262 -31.716 1.356 1.00 57.47 94 LYS A CA 1
ATOM 761 C C . LYS A 1 94 ? -1.943 -30.842 2.416 1.00 57.47 94 LYS A C 1
ATOM 763 O O . LYS A 1 94 ? -2.123 -31.309 3.534 1.00 57.47 94 LYS A O 1
ATOM 768 N N . GLY A 1 95 ? -2.317 -29.602 2.078 1.00 50.19 95 GLY A N 1
ATOM 769 C CA . GLY A 1 95 ? -2.777 -28.600 3.049 1.00 50.19 95 GLY A CA 1
ATOM 770 C C . GLY A 1 95 ? -4.254 -28.197 2.992 1.00 50.19 95 GLY A C 1
ATOM 771 O O . GLY A 1 95 ? -4.695 -27.474 3.883 1.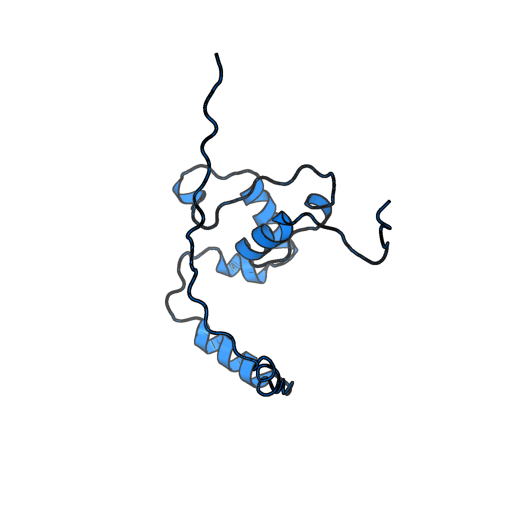00 50.19 95 GLY A O 1
ATOM 772 N N . LEU A 1 96 ? -5.034 -28.614 1.987 1.00 43.44 96 LEU A N 1
ATOM 773 C CA . LEU A 1 96 ? -6.443 -28.214 1.903 1.00 43.44 96 LEU A CA 1
ATOM 774 C C . LEU A 1 96 ? -7.349 -29.228 2.615 1.00 43.44 96 LEU A C 1
ATOM 776 O O . LEU A 1 96 ? -7.815 -30.198 2.022 1.00 43.44 96 LEU A O 1
ATOM 780 N N . GLY A 1 97 ? -7.590 -28.975 3.903 1.00 42.50 97 GLY A N 1
ATOM 781 C CA . GLY A 1 97 ? -8.747 -29.513 4.615 1.00 42.50 97 GLY A CA 1
ATOM 782 C C . GLY A 1 97 ? -10.041 -29.112 3.901 1.00 42.50 97 GLY A C 1
ATOM 783 O O . GLY A 1 97 ? -10.164 -28.002 3.383 1.00 42.50 97 GLY A O 1
ATOM 784 N N . THR A 1 98 ? -10.973 -30.054 3.843 1.00 48.16 98 THR A N 1
ATOM 785 C CA . THR A 1 98 ? -12.245 -29.990 3.122 1.00 48.16 98 THR A CA 1
ATOM 786 C C . THR A 1 98 ? -13.117 -28.838 3.630 1.00 48.16 98 THR A C 1
ATOM 788 O O . THR A 1 98 ? -13.693 -28.916 4.714 1.00 48.16 98 THR A O 1
ATOM 791 N N . TYR A 1 99 ? -13.236 -27.774 2.839 1.00 38.75 99 TYR A N 1
ATOM 792 C CA . TYR A 1 99 ? -14.402 -26.897 2.883 1.00 38.75 99 TYR A CA 1
ATOM 793 C C . TYR A 1 99 ? -15.182 -27.144 1.596 1.00 38.75 99 TYR A C 1
ATOM 795 O O . TYR A 1 99 ? -14.910 -26.525 0.567 1.00 38.75 99 TYR A O 1
ATOM 803 N N . ASP A 1 100 ? -16.104 -28.103 1.651 1.00 42.56 100 ASP A N 1
ATOM 804 C CA . ASP A 1 100 ? -17.102 -28.325 0.611 1.00 42.56 100 ASP A CA 1
ATOM 805 C C . ASP A 1 100 ? -18.040 -27.114 0.585 1.00 42.56 100 ASP A C 1
ATOM 807 O O . ASP A 1 100 ? -18.944 -26.980 1.408 1.00 42.56 100 ASP A O 1
ATOM 811 N N . VAL A 1 101 ? -17.785 -26.179 -0.329 1.00 44.53 101 VAL A N 1
ATOM 812 C CA . VAL A 1 101 ? -18.775 -25.171 -0.708 1.00 44.53 101 VAL A CA 1
ATOM 813 C C . VAL A 1 101 ? -19.537 -25.756 -1.889 1.00 44.53 101 VAL A C 1
ATOM 815 O O . VAL A 1 101 ? -19.074 -25.690 -3.027 1.00 44.53 101 VAL A O 1
ATOM 818 N N . ASP A 1 102 ? -20.679 -26.377 -1.599 1.00 46.50 102 ASP A N 1
ATOM 819 C CA . ASP A 1 102 ? -21.650 -26.791 -2.608 1.00 46.50 102 ASP A CA 1
ATOM 820 C C . ASP A 1 102 ? -22.203 -25.537 -3.302 1.00 46.50 102 ASP A C 1
ATOM 822 O O . ASP A 1 102 ? -22.980 -24.768 -2.738 1.00 46.50 102 ASP A O 1
ATOM 826 N N . LEU A 1 103 ? -21.707 -25.281 -4.513 1.00 51.00 103 LEU A N 1
ATOM 827 C CA . LEU A 1 103 ? -22.034 -24.108 -5.320 1.00 51.00 103 LEU A CA 1
ATOM 828 C C . LEU A 1 103 ? -23.076 -24.444 -6.404 1.00 51.00 103 LEU A C 1
ATOM 830 O O . LEU A 1 103 ? -23.045 -23.843 -7.479 1.00 51.00 103 LEU A O 1
ATOM 834 N N . SER A 1 104 ? -23.948 -25.434 -6.166 1.00 48.66 104 SER A N 1
ATOM 835 C CA . SER A 1 104 ? -24.916 -25.913 -7.166 1.00 48.66 104 SER A CA 1
ATOM 836 C C . SER A 1 104 ? -26.373 -25.456 -6.968 1.00 48.66 104 SER A C 1
ATOM 838 O O . SER A 1 104 ? -27.151 -25.560 -7.913 1.00 48.66 104 SER A O 1
ATOM 840 N N . GLU A 1 105 ? -26.750 -24.840 -5.838 1.00 46.00 105 GLU A N 1
ATOM 841 C CA . GLU A 1 105 ? -28.170 -24.549 -5.532 1.00 46.00 105 GLU A CA 1
ATOM 842 C C . GLU A 1 105 ? -28.524 -23.067 -5.274 1.00 46.00 105 GLU A C 1
ATOM 844 O O . GLU A 1 105 ? -29.152 -22.733 -4.272 1.00 46.00 105 GLU A O 1
ATOM 849 N N . SER A 1 106 ? -28.177 -22.121 -6.158 1.00 38.47 106 SER A N 1
ATOM 850 C CA . SER A 1 106 ? -28.700 -20.744 -5.980 1.00 38.47 106 SER A CA 1
ATOM 851 C C . SER A 1 106 ? -28.936 -19.920 -7.251 1.00 38.47 106 SER A C 1
ATOM 853 O O . SER A 1 106 ? -28.920 -18.693 -7.209 1.00 38.47 106 SER A O 1
ATOM 855 N N . TYR A 1 107 ? -29.183 -20.547 -8.404 1.00 40.53 107 TYR A N 1
ATOM 856 C CA . TYR A 1 107 ? -29.525 -19.794 -9.624 1.00 40.53 107 TYR A CA 1
ATOM 857 C C . TYR A 1 107 ? -30.746 -20.360 -10.358 1.00 40.53 107 TYR A C 1
ATOM 859 O O . TYR A 1 107 ? -30.716 -20.560 -11.569 1.00 40.53 107 TYR A O 1
ATOM 867 N N . SER A 1 108 ? -31.826 -20.646 -9.624 1.00 44.56 108 SER A N 1
ATOM 868 C CA . SER A 1 108 ? -33.040 -21.253 -10.190 1.00 44.56 108 SER A CA 1
ATOM 869 C C . SER A 1 108 ? -34.360 -20.559 -9.843 1.00 44.56 108 SER A C 1
ATOM 871 O O . SER A 1 108 ? -35.407 -21.166 -10.029 1.00 44.56 108 SER A O 1
ATOM 873 N N . GLU A 1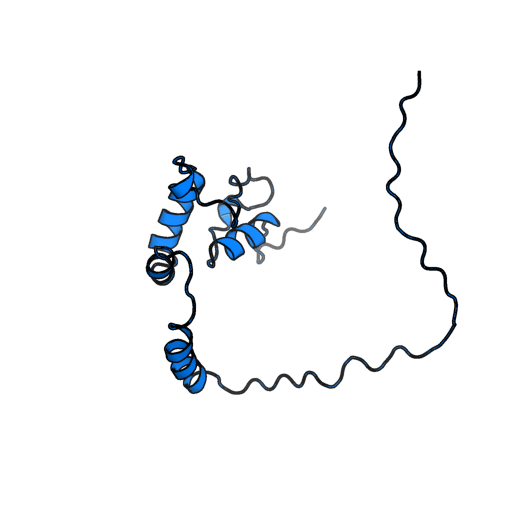 109 ? -34.372 -19.292 -9.419 1.00 52.56 109 GLU A N 1
ATOM 874 C CA . GLU A 1 109 ? -35.642 -18.581 -9.190 1.00 52.56 109 GLU A CA 1
ATOM 875 C C . GLU A 1 109 ? -35.650 -17.172 -9.781 1.00 52.56 109 GLU A C 1
ATOM 877 O O . GLU A 1 109 ? -35.578 -16.196 -9.050 1.00 52.56 109 GLU A O 1
ATOM 882 N N . LEU A 1 110 ? -35.768 -17.072 -11.109 1.00 44.38 110 LEU A N 1
ATOM 883 C CA . LEU A 1 110 ? -36.459 -15.965 -11.785 1.00 44.38 110 LEU A CA 1
ATOM 884 C C . LEU A 1 110 ? -37.042 -16.485 -13.109 1.00 44.38 110 LEU A C 1
ATOM 886 O O . LEU A 1 110 ? -36.500 -16.256 -14.188 1.00 44.38 110 LEU A O 1
ATOM 890 N N . SER A 1 111 ? -38.150 -17.219 -13.012 1.00 40.22 111 SER A N 1
ATOM 891 C CA . SER A 1 111 ? -39.071 -17.426 -14.127 1.00 40.22 111 SER A CA 1
ATOM 892 C C . SER A 1 111 ? -40.357 -16.693 -13.793 1.00 40.22 111 SER A C 1
ATOM 894 O O . SER A 1 111 ? -41.109 -17.183 -12.967 1.00 40.22 111 SER A O 1
ATOM 896 N N . ASP A 1 112 ? -40.596 -15.567 -14.455 1.00 41.34 112 ASP A N 1
ATOM 897 C CA . ASP A 1 112 ? -41.916 -15.222 -14.981 1.00 41.34 112 ASP A CA 1
ATOM 898 C C . ASP A 1 112 ? -41.707 -14.315 -16.197 1.00 41.34 112 ASP A C 1
ATOM 900 O O . ASP A 1 112 ? -40.969 -13.329 -16.154 1.00 41.34 112 ASP A O 1
ATOM 904 N N . GLY A 1 113 ? -42.255 -14.747 -17.330 1.00 42.00 113 GLY A N 1
ATOM 905 C CA . GLY A 1 113 ? -41.989 -14.174 -18.639 1.00 42.00 113 GLY A CA 1
ATOM 906 C C . GLY A 1 113 ? -42.633 -12.811 -18.867 1.00 42.00 113 GLY A C 1
ATOM 907 O O . GLY A 1 113 ? -43.741 -12.552 -18.420 1.00 42.00 113 GLY A O 1
ATOM 908 N N . ASP A 1 114 ? -41.961 -11.994 -19.674 1.00 42.03 114 ASP A N 1
ATOM 909 C CA . ASP A 1 114 ? -42.605 -11.190 -20.709 1.00 42.03 114 ASP A CA 1
ATOM 910 C C . ASP A 1 114 ? -41.548 -10.867 -21.774 1.00 42.03 114 ASP A C 1
ATOM 912 O O . ASP A 1 114 ? -40.478 -10.323 -21.489 1.00 42.03 114 ASP A O 1
ATOM 916 N N . GLY A 1 115 ? -41.794 -11.312 -23.003 1.00 49.50 115 GLY A N 1
ATOM 917 C CA . GLY A 1 115 ? -40.913 -11.038 -24.125 1.00 49.50 115 GLY A CA 1
ATOM 918 C C . GLY A 1 115 ? -41.113 -9.607 -24.597 1.00 49.50 115 GLY A C 1
ATOM 919 O O . GLY A 1 115 ? -42.098 -9.328 -25.270 1.00 49.50 115 GLY A O 1
ATOM 920 N N . ASN A 1 116 ? -40.148 -8.724 -24.339 1.00 45.03 116 ASN A N 1
ATOM 921 C CA . ASN A 1 116 ? -40.059 -7.470 -25.076 1.00 45.03 116 ASN A CA 1
ATOM 922 C C . ASN A 1 116 ? -38.602 -7.100 -25.388 1.00 45.03 116 ASN A C 1
ATOM 924 O O . ASN A 1 116 ? -37.777 -6.870 -24.502 1.00 45.03 116 ASN A O 1
ATOM 928 N N . GLN A 1 117 ? -38.285 -7.088 -26.682 1.00 46.75 117 GLN A N 1
ATOM 929 C CA . GLN A 1 117 ? -36.988 -6.712 -27.226 1.00 46.75 117 GLN A CA 1
ATOM 930 C C . GLN A 1 117 ? -36.899 -5.188 -27.293 1.00 46.75 117 GLN A C 1
ATOM 932 O O . GLN A 1 117 ? -37.471 -4.585 -28.188 1.00 46.75 117 GLN A O 1
ATOM 937 N N . ASP A 1 118 ? -36.137 -4.573 -26.393 1.00 48.62 118 ASP A N 1
ATOM 938 C CA . ASP A 1 118 ? -35.751 -3.163 -26.518 1.00 48.62 118 ASP A CA 1
ATOM 939 C C . ASP A 1 118 ? -34.338 -2.935 -25.953 1.00 48.62 118 ASP A C 1
ATOM 941 O O . ASP A 1 118 ? -34.110 -2.218 -24.978 1.00 48.62 118 ASP A O 1
ATOM 945 N N . THR A 1 119 ? -33.332 -3.546 -26.583 1.00 52.88 119 THR A N 1
ATOM 946 C CA . THR A 1 119 ? -31.934 -3.154 -26.365 1.00 52.88 119 THR A CA 1
ATOM 947 C C . THR A 1 119 ? -31.662 -1.846 -27.106 1.00 52.88 119 THR A C 1
ATOM 949 O O . THR A 1 119 ? -31.404 -1.852 -28.312 1.00 52.88 119 THR A O 1
ATOM 952 N N . LYS A 1 120 ? -31.690 -0.709 -26.403 1.00 49.72 120 LYS A N 1
ATOM 953 C CA . LYS A 1 120 ? -31.147 0.554 -26.931 1.00 49.72 120 LYS A CA 1
ATOM 954 C C . LYS A 1 120 ? -29.731 0.786 -26.386 1.00 49.72 120 LYS A C 1
ATOM 956 O O . LYS A 1 120 ? -29.548 0.759 -25.170 1.00 49.72 120 LYS A O 1
ATOM 961 N N . PRO A 1 121 ? -28.725 1.018 -27.248 1.00 42.91 121 PRO A N 1
ATOM 962 C CA . PRO A 1 121 ? -27.348 1.241 -26.818 1.00 42.91 121 PRO A CA 1
ATOM 963 C C . PRO A 1 121 ? -27.178 2.595 -26.113 1.00 42.91 121 PRO A C 1
ATOM 965 O O . PRO A 1 121 ? -27.792 3.598 -26.482 1.00 42.91 121 PRO A O 1
ATOM 968 N N . TRP A 1 122 ? -26.309 2.627 -25.099 1.00 34.94 122 TRP A N 1
ATOM 969 C CA . TRP A 1 122 ? -25.967 3.830 -24.340 1.00 34.94 122 TRP A CA 1
ATOM 970 C C . TRP A 1 122 ? -25.141 4.790 -25.206 1.00 34.94 122 TRP A C 1
ATOM 972 O O . TRP A 1 122 ? -23.955 4.572 -25.439 1.00 34.94 122 TRP A O 1
ATOM 982 N N . THR A 1 123 ? -25.765 5.860 -25.704 1.00 57.19 123 THR A N 1
ATOM 983 C CA . THR A 1 123 ? -25.056 6.930 -26.418 1.00 57.19 123 THR A CA 1
ATOM 984 C C . THR A 1 123 ? -24.729 8.089 -25.478 1.00 57.19 123 THR A C 1
ATOM 986 O O . THR A 1 123 ? -25.627 8.744 -24.940 1.00 57.19 123 THR A O 1
ATOM 989 N N . SER A 1 124 ? -23.435 8.374 -25.339 1.00 41.75 124 SER A N 1
ATOM 990 C CA . SER A 1 124 ? -22.863 9.537 -24.658 1.00 41.75 124 SER A CA 1
ATOM 991 C C . SER A 1 124 ? -23.363 10.855 -25.266 1.00 41.75 124 SER A C 1
ATOM 993 O O . SER A 1 124 ? -23.186 11.103 -26.457 1.00 41.75 124 SER A O 1
ATOM 995 N N . LYS A 1 125 ? -23.964 11.737 -24.457 1.00 43.56 125 LYS A N 1
ATOM 996 C CA . LYS A 1 125 ? -24.338 13.094 -24.892 1.00 43.56 125 LYS A CA 1
ATOM 997 C C . LYS A 1 125 ? -23.160 14.059 -24.743 1.00 43.56 125 LYS A C 1
ATOM 999 O O . LYS A 1 125 ? -22.776 14.425 -23.634 1.00 43.56 125 LYS A O 1
ATOM 1004 N N . SER A 1 126 ? -22.640 14.510 -25.880 1.00 43.53 126 SER A N 1
ATOM 1005 C CA . SER A 1 126 ? -21.708 15.632 -26.017 1.00 43.53 126 SER A CA 1
ATOM 1006 C C . SER A 1 126 ? -22.395 16.957 -25.666 1.00 43.53 126 SER A C 1
ATOM 1008 O O . SER A 1 126 ? -23.470 17.270 -26.178 1.00 43.53 126 SER A O 1
ATOM 1010 N N . ARG A 1 127 ? -21.769 17.755 -24.794 1.00 39.81 127 ARG A N 1
ATOM 1011 C CA . ARG A 1 127 ? -22.245 19.080 -24.367 1.00 39.81 127 ARG A CA 1
ATOM 1012 C C . ARG A 1 127 ? -21.848 20.135 -25.406 1.00 39.81 127 ARG A C 1
ATOM 1014 O O . ARG A 1 127 ? -20.673 20.475 -25.510 1.00 39.81 127 ARG A O 1
ATOM 1021 N N . ALA A 1 128 ? -22.816 20.649 -26.165 1.00 42.12 128 ALA A N 1
ATOM 1022 C CA . ALA A 1 128 ? -22.624 21.780 -27.074 1.00 42.12 128 ALA A CA 1
ATOM 1023 C C . ALA A 1 128 ? -22.729 23.124 -26.326 1.00 42.12 128 ALA A C 1
ATOM 1025 O O . ALA A 1 128 ? -23.520 23.285 -25.397 1.00 42.12 128 ALA A O 1
ATOM 1026 N N . LYS A 1 129 ? -21.875 24.066 -26.732 1.00 44.69 129 LYS A N 1
ATOM 1027 C CA . LYS A 1 129 ? -21.627 25.394 -26.155 1.00 44.69 129 LYS A CA 1
ATOM 1028 C C . LYS A 1 129 ? -22.682 26.390 -26.665 1.00 44.69 129 LYS A C 1
ATOM 1030 O O . LYS A 1 129 ? -22.864 26.500 -27.874 1.00 44.69 129 LYS A O 1
ATOM 1035 N N . GLY A 1 130 ? -23.368 27.088 -25.758 1.00 51.12 130 GLY A N 1
ATOM 1036 C CA . GLY A 1 130 ? -24.277 28.199 -26.072 1.00 51.12 130 GLY A CA 1
ATOM 1037 C C . GLY A 1 130 ? -23.527 29.532 -26.129 1.00 51.12 130 GLY A C 1
ATOM 1038 O O . GLY A 1 130 ? -22.582 29.720 -25.364 1.00 51.12 130 GLY A O 1
ATOM 1039 N N . ARG A 1 131 ? -23.928 30.372 -27.088 1.00 52.53 131 ARG A N 1
ATOM 1040 C CA . ARG A 1 131 ? -23.373 31.685 -27.466 1.00 52.53 131 ARG A CA 1
ATOM 1041 C C . ARG A 1 131 ? -23.527 32.749 -26.387 1.00 52.53 131 ARG A C 1
ATOM 1043 O O . ARG A 1 131 ? -24.520 32.664 -25.635 1.00 52.53 131 ARG A O 1
#